Protein AF-A0A1H2RWX6-F1 (afdb_monomer_lite)

Radius of gyration: 22.92 Å; chains: 1; bounding box: 51×46×65 Å

Foldseek 3Di:
DDPCVVVPDPDDDFAFPDAAPQPRHTDTPPFDWDADPVGGIHHPDPSVVVVVCVVVVDDDDDPPPPPPPPDDD

Sequence (73 aa):
MIDLDRFKPPDEPEIIVSWCAYCGVEIYEGSEMTTYSNGDKTHDGHCENEYVKAELGIERVIASGYSQMSTFE

pLDDT: mean 79.49, std 14.65, range [49.94, 95.62]

Secondary structure (DSSP, 8-state):
---GGGGPPPPPP--EEEE-TTT-PEEETT--EEE-TTS-EEETTHHHHHHHHHHHT----------------

Structure (mmCIF, N/CA/C/O backbone):
data_AF-A0A1H2RWX6-F1
#
_entry.id   AF-A0A1H2RWX6-F1
#
loop_
_atom_site.group_PDB
_atom_site.id
_atom_site.type_symbol
_atom_site.label_atom_id
_atom_site.label_alt_id
_atom_site.label_comp_id
_atom_site.label_asym_id
_atom_site.label_entity_id
_atom_site.label_seq_id
_atom_site.pdbx_PDB_ins_code
_atom_site.Cartn_x
_atom_site.Cartn_y
_atom_site.Cartn_z
_atom_site.occupancy
_atom_site.B_iso_or_equiv
_atom_site.auth_seq_id
_atom_site.auth_comp_id
_atom_site.auth_asym_id
_atom_site.auth_atom_id
_atom_site.pdbx_PDB_model_num
ATOM 1 N N . MET A 1 1 ? 18.210 22.674 -39.501 1.00 60.09 1 MET A N 1
ATOM 2 C CA . MET A 1 1 ? 17.790 22.597 -38.087 1.00 60.09 1 MET A CA 1
ATOM 3 C C . MET 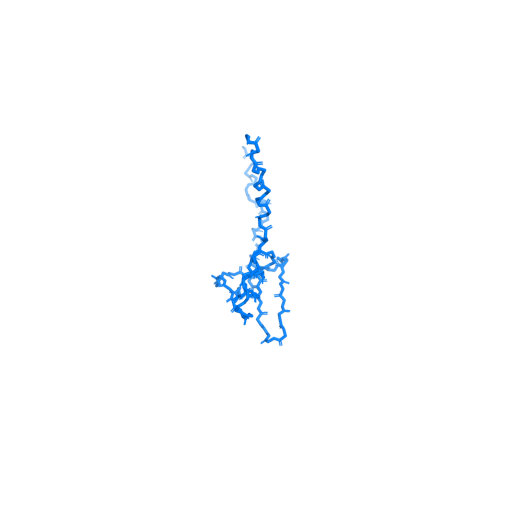A 1 1 ? 18.257 21.244 -37.586 1.00 60.09 1 MET A C 1
ATOM 5 O O . MET A 1 1 ? 18.047 20.273 -38.299 1.00 60.09 1 MET A O 1
ATOM 9 N N . ILE A 1 2 ? 19.017 21.198 -36.490 1.00 64.81 2 ILE A N 1
ATOM 10 C CA . ILE A 1 2 ? 19.490 19.931 -35.918 1.00 64.81 2 ILE A CA 1
ATOM 11 C C . ILE A 1 2 ? 18.284 19.293 -35.233 1.00 64.81 2 ILE A C 1
ATOM 13 O O . ILE A 1 2 ? 17.668 19.927 -34.380 1.00 64.81 2 ILE A O 1
ATOM 17 N N . ASP A 1 3 ? 17.929 18.086 -35.655 1.00 70.12 3 ASP A N 1
ATOM 18 C CA . ASP A 1 3 ? 16.869 17.295 -35.044 1.00 70.12 3 ASP A CA 1
ATOM 19 C C . ASP A 1 3 ? 17.392 16.745 -33.707 1.00 70.12 3 ASP A C 1
ATOM 21 O O . ASP A 1 3 ? 18.191 15.809 -33.667 1.00 70.12 3 ASP A O 1
ATOM 25 N N . LEU A 1 4 ? 17.052 17.433 -32.613 1.00 68.69 4 LEU A N 1
ATOM 26 C CA . LEU A 1 4 ? 17.496 17.088 -31.256 1.00 68.69 4 LEU A CA 1
ATOM 27 C C . LEU A 1 4 ? 16.720 15.894 -30.673 1.00 68.69 4 LEU A C 1
ATOM 29 O O . LEU A 1 4 ? 17.138 15.342 -29.658 1.00 68.69 4 LEU A O 1
ATOM 33 N N . ASP A 1 5 ? 15.643 15.463 -31.335 1.00 67.56 5 ASP A N 1
ATOM 34 C CA . ASP A 1 5 ? 14.786 14.350 -30.909 1.00 67.56 5 ASP 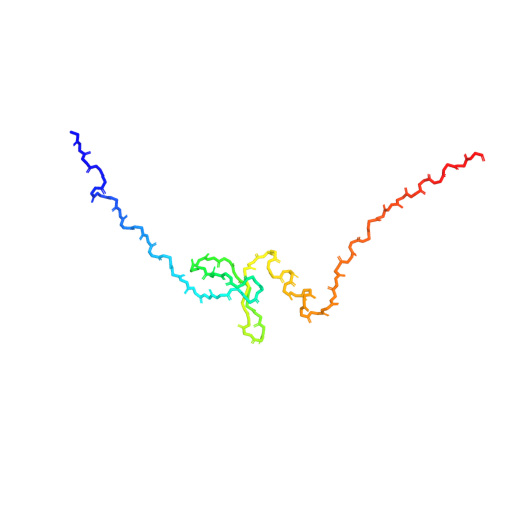A CA 1
ATOM 35 C C . ASP A 1 5 ? 15.530 13.003 -30.962 1.00 67.56 5 ASP A C 1
ATOM 37 O O . ASP A 1 5 ? 15.355 12.143 -30.102 1.00 67.56 5 ASP A O 1
ATOM 41 N N . ARG A 1 6 ? 16.485 12.855 -31.893 1.00 68.62 6 ARG A N 1
ATOM 42 C CA . ARG A 1 6 ? 17.346 11.662 -32.015 1.00 68.62 6 ARG A CA 1
ATOM 43 C C . ARG A 1 6 ? 18.251 11.407 -30.800 1.00 68.62 6 ARG A C 1
ATOM 45 O O . ARG A 1 6 ? 18.750 10.292 -30.649 1.00 68.62 6 ARG A O 1
ATOM 52 N N . PHE A 1 7 ? 18.500 12.421 -29.973 1.00 78.56 7 PHE A N 1
ATOM 53 C CA . PHE A 1 7 ? 19.341 12.313 -28.776 1.00 78.56 7 PHE A CA 1
ATOM 54 C C . PHE A 1 7 ? 18.532 12.262 -27.481 1.00 78.56 7 PHE A C 1
ATOM 56 O O . PHE A 1 7 ? 19.132 12.271 -26.404 1.00 78.56 7 PHE A O 1
ATOM 63 N N . LYS A 1 8 ? 17.196 12.199 -27.558 1.00 74.12 8 LYS A N 1
ATOM 64 C CA . LYS A 1 8 ? 16.388 11.943 -26.372 1.00 74.12 8 LYS A CA 1
ATOM 65 C C . LYS A 1 8 ? 16.739 10.531 -25.871 1.00 74.12 8 LYS A C 1
ATOM 67 O O . LYS A 1 8 ? 16.607 9.578 -26.645 1.00 74.12 8 LYS A O 1
ATOM 72 N N . PRO A 1 9 ? 17.237 10.366 -24.630 1.00 73.75 9 PRO A N 1
ATOM 73 C CA . PRO A 1 9 ? 17.327 9.038 -24.043 1.00 73.75 9 PRO A CA 1
ATOM 74 C C . PRO A 1 9 ? 15.931 8.398 -24.081 1.00 73.75 9 PRO A C 1
ATOM 76 O O . PRO A 1 9 ? 14.939 9.126 -23.965 1.00 73.75 9 PRO A O 1
ATOM 79 N N . PRO A 1 10 ? 15.831 7.076 -24.305 1.00 72.69 10 PRO A N 1
ATOM 80 C CA . PRO A 1 10 ? 14.542 6.405 -24.229 1.00 72.69 10 PRO A CA 1
ATOM 81 C C . PRO A 1 10 ? 13.910 6.721 -22.875 1.00 72.69 10 PRO A C 1
ATOM 83 O O . PRO A 1 10 ? 14.619 6.774 -21.869 1.00 72.69 10 PRO A O 1
ATOM 86 N N . ASP A 1 11 ? 12.601 6.969 -22.867 1.00 75.25 11 ASP A N 1
ATOM 87 C CA . ASP A 1 11 ? 11.866 7.113 -21.618 1.00 75.25 11 ASP A CA 1
ATOM 88 C C . ASP A 1 11 ? 12.117 5.842 -20.784 1.00 75.25 11 ASP A C 1
ATOM 90 O O . ASP A 1 11 ? 12.021 4.721 -21.296 1.00 75.25 11 ASP A O 1
ATOM 94 N N . GLU A 1 12 ? 12.571 6.024 -19.543 1.00 72.81 12 GLU A N 1
ATOM 95 C CA . GLU A 1 12 ? 12.933 4.913 -18.664 1.00 72.81 12 GLU A CA 1
ATOM 96 C C . GLU A 1 12 ? 11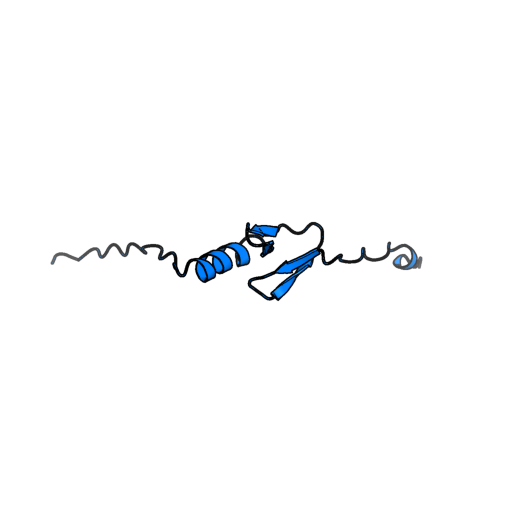.675 4.058 -18.433 1.00 72.81 12 GLU A C 1
ATOM 98 O O . GLU A 1 12 ? 10.606 4.623 -18.182 1.00 72.81 12 GLU A O 1
ATOM 103 N N . PRO A 1 13 ? 11.733 2.722 -18.599 1.00 73.81 13 PRO A N 1
ATOM 104 C CA . PRO A 1 13 ? 10.538 1.901 -18.482 1.00 73.81 13 PRO A CA 1
ATOM 105 C C . PRO A 1 13 ? 10.006 1.972 -17.052 1.00 73.81 13 PRO A C 1
ATOM 107 O O . PRO A 1 13 ? 10.732 1.677 -16.107 1.00 73.81 13 PRO A O 1
ATOM 110 N N . GLU A 1 14 ? 8.731 2.324 -16.892 1.00 82.06 14 GLU A N 1
ATOM 111 C CA . GLU A 1 14 ? 8.075 2.295 -15.587 1.00 82.06 14 GLU A CA 1
ATOM 112 C C . GLU A 1 14 ? 7.958 0.837 -15.115 1.00 82.06 14 GLU A C 1
ATOM 114 O O . GLU A 1 14 ? 7.190 0.037 -15.656 1.00 82.06 14 GLU A O 1
ATOM 119 N N . ILE A 1 15 ? 8.764 0.459 -14.121 1.00 89.31 15 ILE A N 1
ATOM 120 C CA . ILE A 1 15 ? 8.761 -0.896 -13.565 1.00 89.31 15 ILE A CA 1
ATOM 121 C C . ILE A 1 15 ? 7.656 -0.980 -12.516 1.00 89.31 15 ILE A C 1
ATOM 123 O O . ILE A 1 15 ? 7.742 -0.356 -11.463 1.00 89.31 15 ILE A O 1
ATOM 127 N N . ILE A 1 16 ? 6.620 -1.777 -12.777 1.00 91.81 16 ILE A N 1
ATOM 128 C CA . ILE A 1 16 ? 5.580 -2.074 -11.786 1.00 91.81 16 ILE A CA 1
ATOM 129 C C . ILE A 1 16 ? 6.160 -3.054 -10.760 1.00 91.81 16 ILE A C 1
ATOM 131 O O . ILE A 1 16 ? 6.508 -4.185 -11.101 1.00 91.81 16 ILE A O 1
ATOM 135 N N . VAL A 1 17 ? 6.246 -2.638 -9.498 1.00 93.69 17 VAL A N 1
ATOM 136 C CA . VAL A 1 17 ? 6.764 -3.469 -8.396 1.00 93.69 17 VAL A CA 1
ATOM 137 C C . VAL A 1 17 ? 5.654 -4.147 -7.599 1.00 93.69 17 VAL A C 1
ATOM 139 O O . VAL A 1 17 ? 5.893 -5.166 -6.949 1.00 93.69 17 VAL A O 1
ATOM 142 N N . SER A 1 18 ? 4.439 -3.596 -7.620 1.00 93.75 18 SER A N 1
ATOM 143 C CA . SER A 1 18 ? 3.287 -4.175 -6.930 1.00 93.75 18 SER A CA 1
ATOM 144 C C . SER A 1 18 ? 1.959 -3.583 -7.407 1.00 93.75 18 SER A C 1
ATOM 146 O O . SER A 1 18 ? 1.933 -2.718 -8.275 1.00 93.75 18 SER A O 1
ATOM 148 N N . TRP A 1 19 ? 0.863 -4.044 -6.810 1.00 95.25 19 TRP A N 1
ATOM 149 C CA . TRP A 1 19 ? -0.490 -3.536 -7.001 1.00 95.25 19 TRP A CA 1
ATOM 150 C C . TRP A 1 19 ? -1.051 -3.138 -5.641 1.00 95.25 19 TRP A C 1
ATOM 152 O O . TRP A 1 19 ? -0.909 -3.883 -4.670 1.00 95.25 19 TRP A O 1
ATOM 162 N N . CYS A 1 20 ? -1.677 -1.967 -5.557 1.00 95.06 20 CYS A N 1
ATOM 163 C CA . CYS A 1 20 ? -2.253 -1.491 -4.312 1.00 95.06 20 CYS A CA 1
ATOM 164 C C . CYS A 1 20 ? -3.470 -2.339 -3.921 1.00 95.06 20 CYS A C 1
ATOM 166 O O . CYS A 1 20 ? -4.469 -2.368 -4.635 1.00 95.06 20 CYS A O 1
ATOM 168 N N . ALA A 1 21 ? -3.420 -2.963 -2.745 1.00 93.81 21 ALA A N 1
ATOM 169 C CA . ALA A 1 21 ? -4.489 -3.804 -2.210 1.00 93.81 21 ALA A CA 1
ATOM 170 C C . ALA A 1 21 ? -5.808 -3.045 -1.959 1.00 93.81 21 ALA A C 1
ATOM 172 O O . ALA A 1 21 ? -6.868 -3.661 -1.920 1.00 93.81 21 ALA A O 1
ATOM 173 N N . TYR A 1 22 ? -5.757 -1.714 -1.816 1.00 93.19 22 TYR A N 1
ATOM 174 C CA . TYR A 1 22 ? -6.939 -0.875 -1.608 1.00 93.19 22 TYR A CA 1
ATOM 175 C C . TYR A 1 22 ? -7.598 -0.419 -2.917 1.00 93.19 22 TYR A C 1
ATOM 177 O O . TYR A 1 22 ? -8.776 -0.685 -3.138 1.00 93.19 22 TYR A O 1
ATOM 185 N N . CYS A 1 23 ? -6.863 0.282 -3.791 1.00 94.50 23 CYS A N 1
ATOM 186 C CA . CYS A 1 23 ? -7.436 0.867 -5.011 1.00 94.50 23 CYS A CA 1
ATOM 187 C C . CYS A 1 23 ? -7.254 0.005 -6.270 1.00 94.50 23 CYS A C 1
ATOM 189 O O . CYS A 1 23 ? -7.873 0.294 -7.291 1.00 94.50 23 CYS A O 1
ATOM 191 N N . GLY A 1 24 ? -6.415 -1.034 -6.218 1.00 93.56 24 GLY A N 1
ATOM 192 C CA . GLY A 1 24 ? -6.146 -1.931 -7.343 1.00 93.56 24 GLY A CA 1
ATOM 193 C C . GLY A 1 24 ? -5.244 -1.354 -8.438 1.00 93.56 24 GLY A C 1
ATOM 194 O O . GLY A 1 24 ? -5.181 -1.943 -9.511 1.00 93.56 24 GLY A O 1
ATOM 195 N N . VAL A 1 25 ? -4.572 -0.223 -8.197 1.00 94.81 25 VAL A N 1
ATOM 196 C CA . VAL A 1 25 ? -3.691 0.456 -9.170 1.00 94.81 25 VAL A CA 1
ATOM 197 C C . VAL A 1 25 ? -2.229 0.020 -8.998 1.00 94.81 25 VAL A C 1
ATOM 199 O O . VAL A 1 25 ? -1.822 -0.407 -7.913 1.00 94.81 25 VAL A O 1
ATOM 202 N N . GLU A 1 26 ? -1.445 0.103 -10.073 1.00 95.56 26 GLU A N 1
ATOM 203 C CA . GLU A 1 26 ? -0.015 -0.203 -10.109 1.00 95.56 26 GLU A CA 1
ATOM 204 C C . GLU A 1 26 ? 0.812 0.686 -9.166 1.00 95.56 26 GLU A C 1
ATOM 206 O O . GLU A 1 26 ? 0.679 1.908 -9.155 1.00 95.56 26 GLU A O 1
ATOM 211 N N . ILE A 1 27 ? 1.745 0.075 -8.433 1.00 94.31 27 ILE A N 1
ATOM 212 C CA . ILE A 1 27 ? 2.812 0.754 -7.690 1.00 94.31 27 ILE A CA 1
ATOM 213 C C . ILE A 1 27 ? 4.101 0.608 -8.495 1.00 94.31 27 ILE A C 1
ATOM 215 O O . ILE A 1 27 ? 4.535 -0.515 -8.769 1.00 94.31 27 ILE A O 1
ATOM 219 N N . TYR A 1 28 ? 4.725 1.731 -8.841 1.00 93.81 28 TYR A N 1
ATOM 220 C CA . TYR A 1 28 ? 5.952 1.764 -9.635 1.00 93.81 28 TYR A CA 1
ATOM 221 C C . TYR A 1 28 ? 7.212 1.771 -8.764 1.00 93.81 28 TYR A C 1
ATOM 223 O O . TYR A 1 28 ? 7.196 2.224 -7.617 1.00 93.81 28 TYR A O 1
ATOM 231 N N . GLU A 1 29 ? 8.317 1.276 -9.314 1.00 91.19 29 GLU A N 1
ATOM 232 C CA . GLU A 1 29 ? 9.637 1.324 -8.692 1.00 91.19 29 GLU A CA 1
ATOM 233 C C . GLU A 1 29 ? 9.998 2.768 -8.313 1.00 91.19 29 GLU A C 1
ATOM 235 O O . GLU A 1 29 ? 9.765 3.707 -9.070 1.00 91.19 29 GLU A O 1
ATOM 240 N N . GLY A 1 30 ? 10.511 2.956 -7.096 1.00 88.56 30 GLY A N 1
ATOM 241 C CA . GLY A 1 30 ? 10.811 4.280 -6.543 1.00 88.56 30 GLY A CA 1
ATOM 242 C C . GLY A 1 30 ? 9.617 5.021 -5.928 1.00 88.56 30 GLY A C 1
ATOM 243 O O . GLY A 1 30 ? 9.832 6.033 -5.265 1.00 88.56 30 GLY A O 1
ATOM 244 N N . SER A 1 31 ? 8.384 4.520 -6.075 1.00 89.56 31 SER A N 1
ATOM 245 C CA . SER A 1 31 ? 7.221 5.068 -5.363 1.00 89.56 31 SER A CA 1
ATOM 246 C C . SER A 1 31 ? 7.245 4.685 -3.882 1.00 89.56 31 SER A C 1
ATOM 248 O O . SER A 1 31 ? 7.601 3.560 -3.524 1.00 89.56 31 SER A O 1
ATOM 250 N N . GLU A 1 32 ? 6.810 5.600 -3.017 1.00 91.75 32 GLU A N 1
ATOM 251 C CA . GLU A 1 32 ? 6.593 5.299 -1.601 1.00 91.75 32 GLU A CA 1
ATOM 252 C C . GLU A 1 32 ? 5.412 4.323 -1.445 1.00 91.75 32 GLU A C 1
ATOM 254 O O . GLU A 1 32 ? 4.335 4.515 -2.020 1.00 91.75 32 GLU A O 1
ATOM 259 N N . MET A 1 33 ? 5.629 3.241 -0.690 1.00 93.88 33 MET A N 1
ATOM 260 C CA . MET A 1 33 ? 4.612 2.225 -0.419 1.00 93.88 33 MET A CA 1
ATOM 261 C C . MET A 1 33 ? 4.726 1.665 0.996 1.00 93.88 33 MET A C 1
ATOM 263 O O . MET A 1 33 ? 5.827 1.449 1.512 1.00 93.88 33 MET A O 1
ATOM 267 N N . THR A 1 34 ? 3.579 1.305 1.563 1.00 94.00 34 THR A N 1
ATOM 268 C CA . THR A 1 34 ? 3.493 0.580 2.832 1.00 94.00 34 THR A CA 1
ATOM 269 C C . THR A 1 34 ? 3.320 -0.907 2.554 1.00 94.00 34 THR A C 1
ATOM 271 O O . THR A 1 34 ? 2.555 -1.301 1.675 1.00 94.00 34 THR A O 1
ATOM 274 N N . THR A 1 35 ? 4.050 -1.752 3.285 1.00 94.00 35 THR A N 1
ATOM 275 C CA . THR A 1 35 ? 3.875 -3.213 3.262 1.00 94.00 35 THR A CA 1
ATOM 276 C C . THR A 1 35 ? 3.386 -3.683 4.624 1.00 94.00 35 THR A C 1
ATOM 278 O O . THR A 1 35 ? 4.044 -3.436 5.635 1.00 94.00 35 THR A O 1
ATOM 281 N N . TYR A 1 36 ? 2.260 -4.385 4.644 1.00 89.31 36 TYR A N 1
ATOM 282 C CA . TYR A 1 36 ? 1.640 -4.908 5.856 1.00 89.31 36 TYR A CA 1
ATOM 283 C C . TYR A 1 36 ? 2.110 -6.332 6.166 1.00 89.31 36 TYR A C 1
ATOM 285 O O . TYR A 1 36 ? 2.600 -7.065 5.305 1.00 89.31 36 TYR A O 1
ATOM 293 N N . SER A 1 37 ? 1.931 -6.756 7.418 1.00 88.88 37 SER A N 1
ATOM 294 C CA . SER A 1 37 ? 2.360 -8.078 7.901 1.00 88.88 37 SER A CA 1
ATOM 295 C C . SER A 1 37 ? 1.659 -9.259 7.216 1.00 88.88 37 SER A C 1
ATOM 297 O O . SER A 1 37 ? 2.177 -10.372 7.255 1.00 88.88 37 SER A O 1
ATOM 299 N N . ASN A 1 38 ? 0.491 -9.039 6.608 1.00 87.62 38 ASN A N 1
ATOM 300 C CA . ASN A 1 38 ? -0.246 -10.041 5.830 1.00 87.62 38 ASN A CA 1
ATOM 301 C C . ASN A 1 38 ? 0.264 -10.177 4.379 1.00 87.62 38 ASN A C 1
ATOM 303 O O . ASN A 1 38 ? -0.203 -11.055 3.660 1.00 87.62 38 ASN A O 1
ATOM 307 N N . GLY A 1 39 ? 1.233 -9.353 3.964 1.00 90.12 39 GLY A N 1
ATOM 308 C CA . GLY A 1 39 ? 1.792 -9.338 2.612 1.00 90.12 39 GLY A CA 1
ATOM 309 C C . GLY A 1 39 ? 1.179 -8.287 1.686 1.00 90.12 39 GLY A C 1
ATOM 310 O O . GLY A 1 39 ? 1.731 -8.062 0.607 1.00 90.12 39 GLY A O 1
ATOM 311 N N . ASP A 1 40 ? 0.106 -7.613 2.109 1.00 92.88 40 ASP A N 1
ATOM 312 C CA . ASP A 1 40 ? -0.542 -6.585 1.300 1.00 92.88 40 ASP A CA 1
ATOM 313 C C . ASP A 1 40 ? 0.313 -5.323 1.207 1.00 92.88 40 ASP A C 1
ATOM 315 O O . ASP A 1 40 ? 1.126 -5.002 2.084 1.00 92.88 40 ASP A O 1
ATOM 319 N N . LYS A 1 41 ? 0.141 -4.608 0.097 1.00 94.25 41 LYS A N 1
ATOM 320 C CA . LYS A 1 41 ? 0.894 -3.399 -0.233 1.00 94.25 41 LYS A CA 1
ATOM 321 C C . LYS A 1 41 ? -0.060 -2.294 -0.647 1.00 94.25 41 LYS A C 1
ATOM 323 O O . LYS A 1 41 ? -1.008 -2.544 -1.386 1.00 94.25 41 LYS A O 1
ATOM 328 N N . THR A 1 42 ? 0.184 -1.068 -0.204 1.00 95.62 42 THR A N 1
ATOM 329 C CA . THR A 1 42 ? -0.621 0.101 -0.585 1.00 95.62 42 THR A CA 1
ATOM 330 C C . THR A 1 42 ? 0.260 1.269 -0.982 1.00 95.62 42 THR A C 1
ATOM 332 O O . THR A 1 42 ? 1.393 1.381 -0.514 1.00 95.62 42 THR A O 1
ATOM 335 N N . HIS A 1 43 ? -0.279 2.170 -1.808 1.00 94.75 43 HIS A N 1
ATOM 336 C CA . HIS A 1 43 ? 0.307 3.502 -1.941 1.00 94.75 43 HIS A CA 1
ATOM 337 C C . HIS A 1 43 ? 0.361 4.182 -0.573 1.00 94.75 43 HIS A C 1
ATOM 339 O O . HIS A 1 43 ? -0.570 4.036 0.230 1.00 94.75 43 HIS A O 1
ATOM 345 N N . ASP A 1 44 ? 1.426 4.939 -0.342 1.00 89.19 44 ASP A N 1
ATOM 346 C CA . ASP A 1 44 ? 1.550 5.765 0.853 1.00 89.19 44 ASP A CA 1
ATOM 347 C C . ASP A 1 44 ? 0.452 6.853 0.907 1.00 89.19 44 ASP A C 1
ATOM 349 O O . ASP A 1 44 ? -0.134 7.252 -0.111 1.00 89.19 44 ASP A O 1
ATOM 353 N N . GLY A 1 45 ? 0.116 7.314 2.111 1.00 87.94 45 GLY A N 1
ATOM 354 C CA . GLY A 1 45 ? -0.850 8.387 2.326 1.00 87.94 45 GLY A CA 1
ATOM 355 C C . GLY A 1 45 ? -2.306 7.914 2.372 1.00 87.94 45 GLY A C 1
ATOM 356 O O . GLY A 1 45 ? -2.761 7.348 3.367 1.00 87.94 45 GLY A O 1
ATOM 357 N N . HIS A 1 46 ? -3.107 8.235 1.350 1.00 89.50 46 HIS A N 1
ATOM 358 C CA . HIS A 1 46 ? -4.559 8.009 1.418 1.00 89.50 46 HIS A CA 1
ATOM 359 C C . HIS A 1 46 ? -4.921 6.518 1.409 1.00 89.50 46 HIS A C 1
ATOM 361 O O . HIS A 1 46 ? -5.724 6.085 2.232 1.00 89.50 46 HIS A O 1
ATOM 367 N N . CYS A 1 47 ? -4.306 5.734 0.518 1.00 91.44 47 CYS A N 1
ATOM 368 C CA . CYS A 1 47 ? -4.635 4.315 0.376 1.00 91.44 47 CYS A CA 1
ATOM 369 C C . CYS A 1 47 ? -4.276 3.521 1.635 1.00 91.44 47 CYS A C 1
ATOM 371 O O . CYS A 1 47 ? -5.059 2.677 2.048 1.00 91.44 47 CYS A O 1
ATOM 373 N N . GLU A 1 48 ? -3.144 3.829 2.272 1.00 90.81 48 GLU A N 1
ATOM 374 C CA . GLU A 1 48 ? -2.749 3.225 3.547 1.00 90.81 48 GLU A CA 1
ATOM 375 C C . GLU A 1 48 ? -3.797 3.470 4.650 1.00 90.81 48 GLU A C 1
ATOM 377 O O . GLU A 1 48 ? -4.225 2.546 5.345 1.00 90.81 48 GLU A O 1
ATOM 382 N N . ASN A 1 49 ? -4.248 4.720 4.794 1.00 88.81 49 ASN A N 1
ATOM 383 C CA . ASN A 1 49 ? -5.216 5.095 5.823 1.00 88.81 49 ASN A CA 1
ATOM 384 C C . ASN A 1 49 ? -6.582 4.436 5.606 1.00 88.81 49 ASN A C 1
ATOM 386 O O . ASN A 1 49 ? -7.191 3.956 6.564 1.00 88.81 49 ASN A O 1
ATOM 390 N N . GLU A 1 50 ? -7.078 4.417 4.369 1.00 89.44 50 GLU A N 1
ATOM 391 C CA . GLU A 1 50 ? -8.369 3.796 4.064 1.00 89.44 50 GLU A CA 1
ATOM 392 C C . GLU A 1 50 ? -8.307 2.268 4.134 1.00 89.44 50 GLU A C 1
ATOM 394 O O . GLU A 1 50 ? -9.248 1.649 4.626 1.00 89.44 50 GLU A O 1
ATOM 399 N N . TYR A 1 51 ? -7.182 1.661 3.747 1.00 87.62 51 TYR A N 1
ATOM 400 C CA . TYR A 1 51 ? -6.959 0.227 3.907 1.00 87.62 51 TYR A CA 1
ATOM 401 C C . TYR A 1 51 ? -7.012 -0.188 5.384 1.00 87.62 51 TYR A C 1
ATOM 403 O O . TYR A 1 51 ? -7.756 -1.0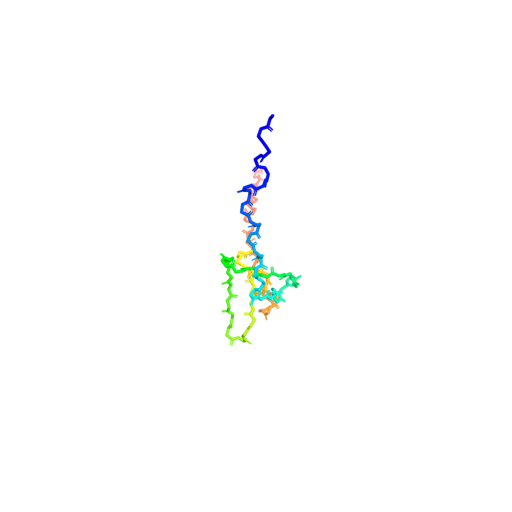94 5.747 1.00 87.62 51 TYR A O 1
ATOM 411 N N . VAL A 1 52 ? -6.311 0.534 6.267 1.00 86.62 52 VAL A N 1
ATOM 412 C CA . VAL A 1 52 ? -6.343 0.261 7.715 1.00 86.62 52 VAL A CA 1
ATOM 413 C C . VAL A 1 52 ? -7.747 0.453 8.297 1.00 86.62 52 VAL A C 1
ATOM 415 O O . VAL A 1 52 ? -8.176 -0.349 9.125 1.00 86.62 52 VAL A O 1
ATOM 418 N N . LYS A 1 53 ? -8.493 1.480 7.869 1.00 85.88 53 LYS A N 1
ATOM 419 C CA . LYS A 1 53 ? -9.891 1.668 8.297 1.00 85.88 53 LYS A CA 1
ATOM 420 C C . LYS A 1 53 ? -10.791 0.520 7.842 1.00 85.88 53 LYS A C 1
ATOM 422 O O . LYS A 1 53 ? -11.609 0.063 8.639 1.00 85.88 53 LYS A O 1
ATOM 427 N N . ALA A 1 54 ? -10.643 0.072 6.594 1.00 84.25 54 ALA A N 1
ATOM 428 C CA . ALA A 1 54 ? -11.421 -1.025 6.028 1.00 84.25 54 ALA A CA 1
ATOM 429 C C . ALA A 1 54 ? -11.144 -2.346 6.764 1.00 84.25 54 ALA A C 1
ATOM 431 O O . ALA A 1 54 ? -12.089 -3.019 7.169 1.00 84.25 54 ALA A O 1
ATOM 432 N N . GLU A 1 55 ? -9.872 -2.661 7.019 1.00 80.56 55 GLU A N 1
ATOM 433 C CA . GLU A 1 55 ? -9.460 -3.885 7.720 1.00 80.56 55 GLU A CA 1
ATOM 434 C C . GLU A 1 55 ? -9.840 -3.874 9.208 1.00 80.56 55 GLU A C 1
ATOM 436 O O . GLU A 1 55 ? -10.267 -4.890 9.757 1.00 80.56 55 GLU A O 1
ATOM 441 N N . LEU A 1 56 ? -9.709 -2.729 9.889 1.00 74.00 56 LEU A N 1
ATOM 442 C CA . LEU A 1 56 ? -10.070 -2.613 11.306 1.00 74.00 56 LEU A CA 1
ATOM 443 C C . LEU A 1 56 ? -11.579 -2.454 11.528 1.00 74.00 56 LEU A C 1
ATOM 445 O O . LEU A 1 56 ? -12.046 -2.653 12.650 1.00 74.00 56 LEU A O 1
ATOM 449 N N . GLY A 1 57 ? -12.338 -2.052 10.503 1.00 67.44 57 GLY A N 1
ATOM 450 C CA . GLY A 1 57 ? -13.753 -1.691 10.627 1.00 67.44 57 GLY A CA 1
ATOM 451 C C . GLY A 1 57 ? -14.001 -0.490 11.552 1.00 67.44 57 GLY A C 1
ATOM 452 O O . GLY A 1 57 ? -15.105 -0.325 12.069 1.00 67.44 57 GLY A O 1
ATOM 453 N N . ILE A 1 58 ? -12.974 0.328 11.809 1.00 61.31 58 ILE A N 1
ATOM 454 C CA . ILE A 1 58 ? -13.024 1.470 12.729 1.00 61.31 58 ILE A CA 1
ATOM 455 C C . ILE A 1 58 ? -12.817 2.750 11.924 1.00 61.31 58 ILE A C 1
ATOM 457 O O . ILE A 1 58 ? -11.731 3.014 11.407 1.00 61.31 58 ILE A O 1
ATOM 461 N N . GLU A 1 59 ? -13.851 3.585 11.864 1.00 58.78 59 GLU A N 1
ATOM 462 C CA . GLU A 1 59 ? -13.771 4.902 11.242 1.00 58.78 59 GLU A CA 1
ATOM 463 C C . GLU A 1 59 ? -13.323 5.948 12.277 1.00 58.78 59 GLU A C 1
ATOM 465 O O . GLU A 1 59 ? -13.924 6.106 13.343 1.00 58.78 59 GLU A O 1
ATOM 470 N N . ARG A 1 60 ? -12.237 6.678 11.987 1.00 54.44 60 ARG A N 1
ATOM 471 C CA . ARG A 1 60 ? -11.761 7.762 12.858 1.00 54.44 60 ARG A CA 1
ATOM 472 C C . ARG A 1 60 ? -12.686 8.971 12.722 1.00 54.44 60 ARG A C 1
ATOM 474 O O . ARG A 1 60 ? -12.471 9.826 11.868 1.00 54.44 60 ARG A O 1
ATOM 481 N N . VAL A 1 61 ? -13.669 9.076 13.609 1.00 61.50 61 VAL A N 1
ATOM 482 C CA . VAL A 1 61 ? -14.482 10.289 13.748 1.00 61.50 61 VAL A CA 1
ATOM 483 C C . VAL A 1 61 ? -13.644 11.348 14.461 1.00 61.50 61 VAL A C 1
ATOM 485 O O . VAL A 1 61 ? -13.367 11.247 15.658 1.00 61.50 61 VAL A O 1
ATOM 488 N N . ILE A 1 62 ? -13.209 12.375 13.730 1.00 66.56 62 ILE A N 1
ATOM 489 C CA . ILE A 1 62 ? -12.689 13.585 14.367 1.00 66.56 62 ILE A CA 1
ATOM 490 C C . ILE A 1 62 ? -13.897 14.264 15.003 1.00 66.56 62 ILE A C 1
ATOM 492 O O . ILE A 1 62 ? -14.814 14.675 14.296 1.00 66.56 62 ILE A O 1
ATOM 496 N N . ALA A 1 63 ? -13.918 14.363 16.332 1.00 59.25 63 ALA A N 1
ATOM 497 C CA . ALA A 1 63 ? -14.933 15.138 17.025 1.00 59.25 63 ALA A CA 1
ATOM 498 C C . ALA A 1 63 ? -14.820 16.603 16.573 1.00 59.25 63 ALA A C 1
ATOM 500 O O . ALA A 1 63 ? -13.977 17.354 17.065 1.00 59.25 63 ALA A O 1
ATOM 501 N N . SER A 1 64 ? -15.643 17.012 15.606 1.00 59.25 64 SER A N 1
ATOM 502 C CA . SER A 1 64 ? -15.845 18.420 15.287 1.00 59.25 64 SER A CA 1
ATOM 503 C C . SER A 1 64 ? -16.52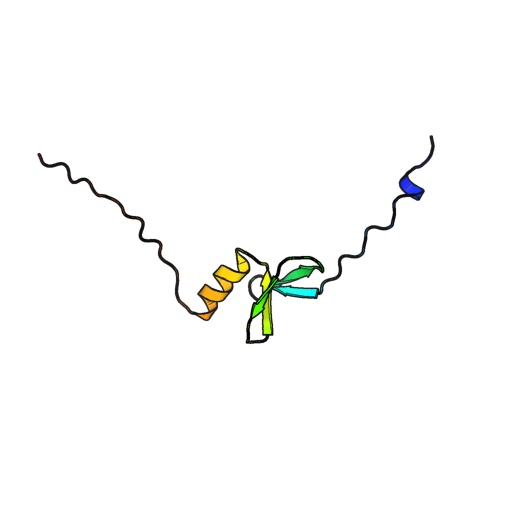4 19.051 16.496 1.00 59.25 64 SER A C 1
ATOM 505 O O . SER A 1 64 ? -17.736 18.948 16.670 1.00 59.25 64 SER A O 1
ATOM 507 N N . GLY A 1 65 ? -15.725 19.648 17.379 1.00 53.34 65 GLY A N 1
ATOM 508 C CA . GLY A 1 65 ? -16.212 20.424 18.509 1.00 53.34 65 GLY A CA 1
ATOM 509 C C . GLY A 1 65 ? -16.975 21.647 18.011 1.00 53.34 65 GLY A C 1
ATOM 510 O O . GLY A 1 65 ? -16.409 22.729 17.894 1.00 53.34 65 GLY A O 1
ATOM 511 N N . TYR A 1 66 ? -18.266 21.489 17.724 1.00 56.62 66 TYR A N 1
ATOM 512 C CA . TYR A 1 66 ? -19.181 22.617 17.655 1.00 56.62 66 TYR A CA 1
ATOM 513 C C . TYR A 1 66 ? -19.353 23.141 19.079 1.00 56.62 66 TYR A C 1
ATOM 515 O O . TYR A 1 66 ? -20.135 22.615 19.868 1.00 56.62 66 TYR A O 1
ATOM 523 N N . SER A 1 67 ? -18.588 24.180 19.411 1.00 57.12 67 SER A N 1
ATOM 524 C CA . SER A 1 67 ? -18.877 25.039 20.554 1.00 57.12 67 SER A CA 1
ATOM 525 C C . SER A 1 67 ? -20.196 25.753 20.260 1.00 57.12 67 SER A C 1
ATOM 527 O O . SER A 1 67 ? -20.221 26.803 19.618 1.00 57.12 67 SER A O 1
ATOM 529 N N . GLN A 1 68 ? -21.317 25.140 20.644 1.00 54.31 68 GLN A N 1
ATOM 530 C CA . GLN A 1 68 ? -22.588 25.846 20.718 1.00 54.31 68 GLN A CA 1
ATOM 531 C C . GLN A 1 68 ? -22.473 26.839 21.875 1.00 54.31 68 GLN A C 1
ATOM 533 O O . GLN A 1 68 ? -22.690 26.503 23.036 1.00 54.31 68 GLN A O 1
ATOM 538 N N . MET A 1 69 ? -22.070 28.068 21.555 1.00 55.03 69 MET A N 1
ATOM 539 C CA . MET A 1 69 ? -22.296 29.209 22.431 1.00 55.03 69 MET A CA 1
ATOM 540 C C . MET A 1 69 ? -23.805 29.450 22.467 1.00 55.03 69 MET A C 1
ATOM 542 O O . MET A 1 69 ? -24.354 30.123 21.599 1.00 55.03 69 MET A O 1
ATOM 546 N N . SER A 1 70 ? -24.484 28.847 23.442 1.00 53.41 70 SER A N 1
ATOM 547 C CA . SER A 1 70 ? -25.864 29.192 23.765 1.00 53.41 70 SER A CA 1
ATOM 548 C C . SER A 1 70 ? -25.904 30.650 24.211 1.00 53.41 70 SER A C 1
ATOM 550 O O . SER A 1 70 ? -25.333 31.011 25.240 1.00 53.41 70 SER A O 1
ATOM 552 N N . THR A 1 71 ? -26.555 31.491 23.414 1.00 58.38 71 THR A N 1
ATOM 553 C CA . THR A 1 71 ? -26.954 32.840 23.807 1.00 58.38 71 THR A CA 1
ATOM 554 C C . THR A 1 71 ? -27.854 32.725 25.036 1.00 58.38 71 THR A C 1
ATOM 556 O O . THR A 1 71 ? -28.902 32.088 24.981 1.00 58.38 71 THR A O 1
ATOM 559 N N . PHE A 1 72 ? -27.409 33.288 26.157 1.00 49.94 72 PHE A N 1
ATOM 560 C CA . PHE A 1 72 ? -28.266 33.570 27.304 1.00 49.94 72 PHE A CA 1
ATOM 561 C C . PHE A 1 72 ? -28.972 34.897 27.001 1.00 49.94 72 PHE A C 1
ATOM 563 O O . PHE A 1 72 ? -28.299 35.924 26.893 1.00 49.94 72 PHE A O 1
ATOM 570 N N . GLU A 1 73 ? -30.290 34.853 26.812 1.00 58.00 73 GLU A N 1
ATOM 571 C CA . GLU A 1 73 ? -31.180 36.017 26.949 1.00 58.00 73 GLU A CA 1
ATOM 572 C C . GLU A 1 73 ? -31.766 36.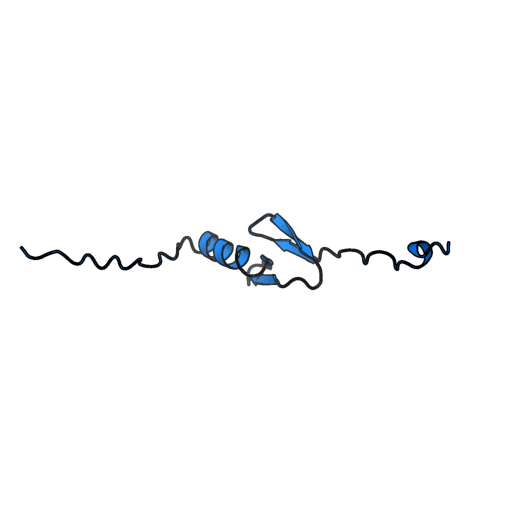046 28.364 1.00 58.00 73 GLU A C 1
ATOM 574 O O . GLU A 1 73 ? -32.109 34.955 28.883 1.00 58.00 73 GLU A O 1
#